Protein AF-A0A285M1V4-F1 (afdb_monomer)

Sequence (92 aa):
MFAGRAEVAFRKLTSRHDSTGLADGQTELLFLGWEALGQNHQEEALDKFNRCISVDPDNLSAYIGILEGLHALKKFQNVKRCFEAIELDSTL

Structure (mmCIF, N/CA/C/O backbone):
data_AF-A0A285M1V4-F1
#
_entry.id   AF-A0A285M1V4-F1
#
loop_
_atom_site.group_PDB
_atom_site.id
_atom_site.type_symbol
_atom_site.label_atom_id
_atom_site.label_alt_id
_atom_site.label_comp_id
_atom_site.label_asym_id
_atom_site.label_entity_id
_atom_site.label_seq_id
_atom_site.pdbx_PDB_ins_code
_atom_site.Cartn_x
_atom_site.Cartn_y
_atom_site.Cartn_z
_atom_site.occupancy
_atom_site.B_iso_or_equiv
_atom_site.auth_seq_id
_atom_site.auth_comp_id
_atom_site.auth_asym_id
_atom_site.auth_atom_id
_atom_site.pdbx_PDB_model_num
ATOM 1 N N . MET A 1 1 ? -13.324 -11.696 -8.042 1.00 42.25 1 MET A N 1
ATOM 2 C CA . MET A 1 1 ? -12.521 -11.760 -9.288 1.00 42.25 1 MET A CA 1
ATOM 3 C C . MET A 1 1 ? -11.148 -11.070 -9.213 1.00 42.25 1 MET A C 1
ATOM 5 O O . MET A 1 1 ? -10.373 -11.245 -10.141 1.00 42.25 1 MET A O 1
ATOM 9 N N . PHE A 1 2 ? -10.781 -10.360 -8.134 1.00 39.28 2 PHE A N 1
ATOM 10 C CA . PHE A 1 2 ? -9.469 -9.689 -8.022 1.00 39.28 2 PHE A CA 1
ATOM 11 C C . PHE A 1 2 ? -8.292 -10.611 -7.642 1.00 39.28 2 PHE A C 1
ATOM 13 O O . PHE A 1 2 ? -7.151 -10.307 -7.978 1.00 39.28 2 PHE A O 1
ATOM 20 N N . ALA A 1 3 ? -8.565 -11.761 -7.013 1.00 44.78 3 ALA A N 1
ATOM 21 C CA . ALA A 1 3 ? -7.538 -12.707 -6.563 1.00 44.78 3 ALA A CA 1
ATOM 22 C C . ALA A 1 3 ? -6.682 -13.272 -7.711 1.00 44.78 3 ALA A C 1
ATOM 24 O O . ALA A 1 3 ? -5.469 -13.363 -7.579 1.00 44.78 3 ALA A O 1
ATOM 25 N N . GLY A 1 4 ? -7.285 -13.551 -8.874 1.00 46.78 4 GLY A N 1
ATOM 26 C CA . GLY A 1 4 ? -6.569 -14.178 -9.988 1.00 46.78 4 GLY A CA 1
ATOM 27 C C . GLY A 1 4 ? -5.481 -13.300 -10.610 1.00 46.78 4 GLY A C 1
ATOM 28 O O . GLY A 1 4 ? -4.494 -13.822 -11.111 1.00 46.78 4 GLY A O 1
ATOM 29 N N . ARG A 1 5 ? -5.616 -11.966 -10.560 1.00 50.97 5 ARG A N 1
ATOM 30 C CA . ARG A 1 5 ? -4.573 -11.061 -11.075 1.00 50.97 5 ARG A CA 1
ATOM 31 C C . ARG A 1 5 ? -3.400 -10.952 -10.106 1.00 50.97 5 ARG A C 1
ATOM 33 O O . ARG A 1 5 ? -2.259 -11.045 -10.541 1.00 50.97 5 ARG A O 1
ATOM 40 N N . ALA A 1 6 ? -3.693 -10.823 -8.811 1.00 48.09 6 ALA A N 1
ATOM 41 C CA . ALA A 1 6 ? -2.677 -10.777 -7.764 1.00 48.09 6 ALA A CA 1
ATOM 42 C C . ALA A 1 6 ? -1.891 -12.095 -7.674 1.00 48.09 6 ALA A C 1
ATOM 44 O O . ALA A 1 6 ? -0.673 -12.076 -7.574 1.00 48.09 6 ALA A O 1
ATOM 45 N N . GLU A 1 7 ? -2.567 -13.239 -7.789 1.00 49.75 7 GLU A N 1
ATOM 46 C CA . GLU A 1 7 ? -1.942 -14.566 -7.750 1.00 49.75 7 GLU A CA 1
ATOM 47 C C . GLU A 1 7 ? -1.068 -14.844 -8.984 1.00 49.75 7 GLU A C 1
ATOM 49 O O . GLU A 1 7 ? 0.045 -15.357 -8.864 1.00 49.75 7 GLU A O 1
ATOM 54 N N . VAL A 1 8 ? -1.525 -14.454 -10.181 1.00 56.16 8 VAL A N 1
ATOM 55 C CA . VAL A 1 8 ? -0.728 -14.578 -11.413 1.00 56.16 8 VAL A CA 1
ATOM 56 C C . VAL A 1 8 ? 0.498 -13.664 -11.376 1.00 56.16 8 VAL A C 1
ATOM 58 O O . VAL A 1 8 ? 1.570 -14.098 -11.804 1.00 56.16 8 VAL A O 1
ATOM 61 N N . ALA A 1 9 ? 0.367 -12.448 -10.836 1.00 51.78 9 ALA A N 1
ATOM 62 C CA . ALA A 1 9 ? 1.501 -11.558 -10.595 1.00 51.78 9 ALA A CA 1
ATOM 63 C C . ALA A 1 9 ? 2.485 -12.193 -9.598 1.00 51.78 9 ALA A C 1
ATOM 65 O O . ALA A 1 9 ? 3.668 -12.310 -9.901 1.00 51.78 9 ALA A O 1
ATOM 66 N N . PHE A 1 10 ? 2.000 -12.730 -8.472 1.00 51.44 10 PHE A N 1
ATOM 67 C CA . PHE A 1 10 ? 2.825 -13.383 -7.444 1.00 51.44 10 PHE A CA 1
ATOM 68 C C . PHE A 1 10 ? 3.602 -14.603 -7.977 1.00 51.44 10 PHE A C 1
ATOM 70 O O . PHE A 1 10 ? 4.770 -14.823 -7.645 1.00 51.44 10 PHE A O 1
ATOM 77 N N . ARG A 1 11 ? 2.976 -15.387 -8.864 1.00 54.78 11 ARG A N 1
ATOM 78 C CA . ARG A 1 11 ? 3.616 -16.538 -9.522 1.00 54.78 11 ARG A CA 1
ATOM 79 C C . ARG A 1 11 ? 4.674 -16.123 -10.548 1.00 54.78 11 ARG A C 1
ATOM 81 O O . ARG A 1 11 ? 5.646 -16.844 -10.740 1.00 54.78 11 ARG A O 1
ATOM 88 N N . LYS A 1 12 ? 4.496 -14.985 -11.224 1.00 55.34 12 LYS A N 1
ATOM 89 C CA . LYS A 1 12 ? 5.503 -14.440 -12.149 1.00 55.34 12 LYS A CA 1
ATOM 90 C C . LYS A 1 12 ? 6.672 -13.796 -11.401 1.00 55.34 12 LYS A C 1
ATOM 92 O O . LYS A 1 12 ? 7.820 -14.013 -11.785 1.00 55.34 12 LYS A O 1
ATOM 97 N N . LEU A 1 13 ? 6.381 -13.117 -10.294 1.00 49.72 13 LEU A N 1
ATOM 98 C CA . LEU A 1 13 ? 7.331 -12.457 -9.396 1.00 49.72 13 LEU A CA 1
ATOM 99 C C . LEU A 1 13 ? 8.397 -13.400 -8.824 1.00 49.72 13 LEU A C 1
ATOM 101 O O . LEU A 1 13 ? 9.569 -13.051 -8.764 1.00 49.72 13 LEU A O 1
ATOM 105 N N . THR A 1 14 ? 8.022 -14.629 -8.471 1.00 54.09 14 THR A N 1
ATOM 106 C CA . THR A 1 14 ? 8.969 -15.646 -7.972 1.00 54.09 14 THR A CA 1
ATOM 107 C C . THR A 1 14 ? 9.875 -16.237 -9.059 1.00 54.09 14 THR A C 1
ATOM 109 O O . THR A 1 14 ? 10.855 -16.902 -8.736 1.00 54.09 14 THR A O 1
ATOM 112 N N . SER A 1 15 ? 9.581 -15.994 -10.342 1.00 50.41 15 SER A N 1
ATOM 113 C CA . SER A 1 15 ? 10.278 -16.620 -11.478 1.00 50.41 15 SER A CA 1
ATOM 114 C C . SER A 1 15 ? 11.280 -15.717 -12.207 1.00 50.41 15 SER A C 1
ATOM 116 O O . SER A 1 15 ? 12.056 -16.214 -13.021 1.00 50.41 15 SER A O 1
ATOM 118 N N . ARG A 1 16 ? 11.296 -14.407 -11.933 1.00 52.69 16 ARG A N 1
ATOM 119 C CA . ARG A 1 16 ? 12.207 -13.446 -12.573 1.00 52.69 16 ARG A CA 1
ATOM 120 C C . ARG A 1 16 ? 12.862 -12.553 -11.531 1.00 52.69 16 ARG A C 1
ATOM 122 O O . ARG A 1 16 ? 12.462 -11.415 -11.336 1.00 52.69 16 ARG A O 1
ATOM 129 N N . HIS A 1 17 ? 13.886 -13.081 -10.870 1.00 48.62 17 HIS A N 1
ATOM 130 C CA . HIS A 1 17 ? 14.717 -12.287 -9.964 1.00 48.62 17 HIS A CA 1
ATOM 131 C C . HIS A 1 17 ? 15.728 -11.385 -10.705 1.00 48.62 17 HIS A C 1
ATOM 133 O O . HIS A 1 17 ? 16.461 -10.636 -10.066 1.00 48.62 17 HIS A O 1
ATOM 139 N N . ASP A 1 18 ? 15.728 -11.404 -12.042 1.00 53.91 18 ASP A N 1
ATOM 140 C CA . ASP A 1 18 ? 16.646 -10.634 -12.874 1.00 53.91 18 ASP A CA 1
ATOM 141 C C . ASP A 1 18 ? 15.884 -9.800 -13.907 1.00 53.91 18 ASP A C 1
ATOM 143 O O . ASP A 1 18 ? 15.494 -10.287 -14.968 1.00 53.91 18 ASP A O 1
ATOM 147 N N . SER A 1 19 ? 15.719 -8.514 -13.619 1.00 46.72 19 SER A N 1
ATOM 148 C CA . SER A 1 19 ? 15.823 -7.486 -14.654 1.00 46.72 19 SER A CA 1
ATOM 149 C C . SER A 1 19 ? 16.075 -6.139 -13.997 1.00 46.72 19 SER A C 1
ATOM 151 O O . SER A 1 19 ? 15.175 -5.370 -13.676 1.00 46.72 19 SER A O 1
ATOM 153 N N . THR A 1 20 ? 17.365 -5.897 -13.799 1.00 50.56 20 THR A N 1
ATOM 154 C CA . THR A 1 20 ? 18.017 -4.594 -13.878 1.00 50.56 20 THR A CA 1
ATOM 155 C C . THR A 1 20 ? 17.299 -3.656 -14.853 1.00 50.56 20 THR A C 1
ATOM 157 O O . THR A 1 20 ? 17.267 -3.923 -16.055 1.00 50.56 20 THR A O 1
ATOM 160 N N . GLY A 1 21 ? 16.751 -2.561 -14.331 1.00 50.69 21 GLY A N 1
ATOM 161 C CA . GLY A 1 21 ? 16.129 -1.508 -15.129 1.00 50.69 21 GLY A CA 1
ATOM 162 C C . GLY A 1 21 ? 14.861 -0.951 -14.495 1.00 50.69 21 GLY A C 1
ATOM 163 O O . GLY A 1 21 ? 13.829 -0.913 -15.158 1.00 50.69 21 GLY A O 1
ATOM 164 N N . LEU A 1 22 ? 14.917 -0.507 -13.231 1.00 51.34 22 LEU A N 1
ATOM 165 C CA . LEU A 1 22 ? 13.915 0.453 -12.767 1.00 51.34 22 LEU A CA 1
ATOM 166 C C . LEU A 1 22 ? 14.066 1.684 -13.662 1.00 51.34 22 LEU A C 1
ATOM 168 O O . LEU A 1 22 ? 15.066 2.390 -13.571 1.00 51.34 22 LEU A O 1
ATOM 172 N N . ALA A 1 23 ? 13.109 1.899 -14.563 1.00 54.66 23 ALA A N 1
ATOM 173 C CA . ALA A 1 23 ? 12.998 3.157 -15.283 1.00 54.66 23 ALA A CA 1
ATOM 174 C C . ALA A 1 23 ? 13.001 4.284 -14.241 1.00 54.66 23 ALA A C 1
ATOM 176 O O . ALA A 1 23 ? 12.225 4.214 -13.288 1.00 54.66 23 ALA A O 1
ATOM 177 N N . ASP A 1 24 ? 13.874 5.280 -14.403 1.00 58.81 24 ASP A N 1
ATOM 178 C CA . ASP A 1 24 ? 14.244 6.257 -13.365 1.00 58.81 24 ASP A CA 1
ATOM 179 C C . ASP A 1 24 ? 13.046 6.866 -12.600 1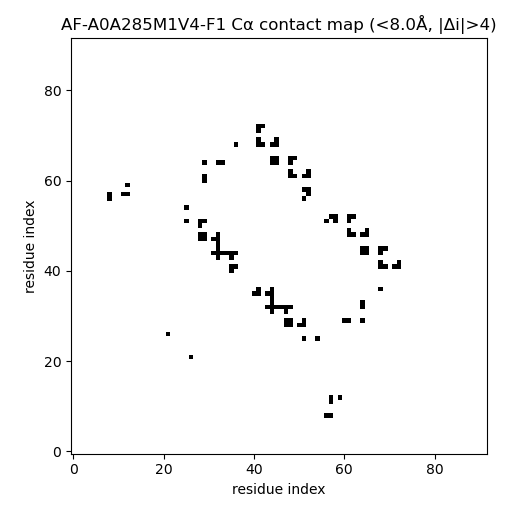.00 58.81 24 ASP A C 1
ATOM 181 O O . ASP A 1 24 ? 13.128 7.105 -11.397 1.00 58.81 24 ASP A O 1
ATOM 185 N N . GLY A 1 25 ? 11.887 7.026 -13.252 1.00 61.03 25 GLY A N 1
ATOM 186 C CA . GLY A 1 25 ? 10.661 7.545 -12.631 1.00 61.03 25 GLY A CA 1
ATOM 187 C C . GLY A 1 25 ? 9.910 6.590 -11.687 1.00 61.03 25 GLY A C 1
ATOM 188 O O . GLY A 1 25 ? 9.145 7.051 -10.841 1.00 61.03 25 GLY A O 1
ATOM 189 N N . GLN A 1 26 ? 10.099 5.271 -11.781 1.00 73.75 26 GLN A N 1
ATOM 190 C CA . GLN A 1 26 ? 9.459 4.324 -10.856 1.00 73.75 26 GLN A CA 1
ATOM 191 C C . GLN A 1 26 ? 10.149 4.285 -9.497 1.00 73.75 26 GLN A C 1
ATOM 193 O O . GLN A 1 26 ? 9.483 4.115 -8.477 1.00 73.75 26 GLN A O 1
ATOM 198 N N . THR A 1 27 ? 11.469 4.474 -9.472 1.00 77.44 27 THR A N 1
ATOM 199 C CA . THR A 1 27 ? 12.241 4.555 -8.226 1.00 77.44 27 THR A CA 1
ATOM 200 C C . THR A 1 27 ? 11.800 5.755 -7.391 1.00 77.44 27 THR A C 1
ATOM 202 O O . THR A 1 27 ? 11.606 5.625 -6.185 1.00 77.44 27 THR A O 1
ATOM 205 N N . GLU A 1 28 ? 11.573 6.905 -8.032 1.00 85.19 28 GLU A N 1
ATOM 206 C CA . GLU A 1 28 ? 11.086 8.115 -7.363 1.00 85.19 28 GLU A CA 1
ATOM 207 C C . GLU A 1 28 ? 9.663 7.938 -6.818 1.00 85.19 28 GLU A C 1
ATOM 209 O O . GLU A 1 28 ? 9.401 8.244 -5.656 1.00 85.19 28 GLU A O 1
ATOM 214 N N . LEU A 1 29 ? 8.745 7.382 -7.617 1.00 88.56 29 LEU A N 1
ATOM 215 C CA . LEU A 1 29 ? 7.377 7.113 -7.163 1.00 88.56 29 LEU A CA 1
ATOM 216 C C . LEU A 1 29 ? 7.335 6.109 -6.007 1.00 88.56 29 LEU A C 1
ATOM 218 O O . LEU A 1 29 ? 6.570 6.304 -5.064 1.00 88.56 29 LEU A O 1
ATOM 222 N N . LEU A 1 30 ? 8.171 5.067 -6.045 1.00 87.75 30 LEU A N 1
ATOM 223 C CA . LEU A 1 30 ? 8.322 4.144 -4.923 1.00 87.75 30 LEU A CA 1
ATOM 224 C C . LEU A 1 30 ? 8.791 4.884 -3.673 1.00 87.75 30 LEU A C 1
ATOM 226 O O . LEU A 1 30 ? 8.169 4.737 -2.624 1.00 87.75 30 LEU A O 1
ATOM 230 N N . PHE A 1 31 ? 9.848 5.691 -3.782 1.00 88.81 31 PHE A N 1
ATOM 231 C CA . PHE A 1 31 ? 10.385 6.448 -2.655 1.00 88.81 31 PHE A CA 1
ATOM 232 C C . PHE A 1 31 ? 9.334 7.376 -2.033 1.00 88.81 31 PHE A C 1
ATOM 234 O O . PHE A 1 31 ? 9.102 7.302 -0.829 1.00 88.81 31 PHE A O 1
ATOM 241 N N . LEU A 1 32 ? 8.639 8.173 -2.849 1.00 91.25 32 LEU A N 1
ATOM 242 C CA . LEU A 1 32 ? 7.563 9.056 -2.387 1.00 91.25 32 LEU A CA 1
ATOM 243 C C . LEU A 1 32 ? 6.405 8.276 -1.750 1.00 91.25 32 LEU A C 1
ATOM 245 O O . LEU A 1 32 ? 5.822 8.730 -0.771 1.00 91.25 32 LEU A O 1
ATOM 249 N N . GLY A 1 33 ? 6.075 7.092 -2.275 1.00 93.69 33 GLY A N 1
ATOM 250 C CA . GLY A 1 33 ? 5.060 6.226 -1.677 1.00 93.69 33 GLY A CA 1
ATOM 251 C C . GLY A 1 33 ? 5.443 5.769 -0.268 1.00 93.69 33 GLY A C 1
ATOM 252 O O . GLY A 1 33 ? 4.635 5.848 0.657 1.00 93.69 33 GLY A O 1
ATOM 253 N N . TRP A 1 34 ? 6.692 5.338 -0.080 1.00 91.44 34 TRP A N 1
ATOM 254 C CA . TRP A 1 34 ? 7.213 4.930 1.228 1.00 91.44 34 TRP A CA 1
ATOM 255 C C . TRP A 1 34 ? 7.306 6.096 2.213 1.00 91.44 34 TRP A C 1
ATOM 257 O O . TRP A 1 34 ? 6.971 5.949 3.388 1.00 91.44 34 TRP A O 1
ATOM 267 N N . GLU A 1 35 ? 7.720 7.262 1.731 1.00 93.81 35 GLU A N 1
ATOM 268 C CA . GLU A 1 35 ? 7.808 8.484 2.524 1.00 93.81 35 GLU A CA 1
ATOM 269 C C . GLU A 1 35 ? 6.421 8.937 3.012 1.00 93.81 35 GLU A C 1
ATOM 271 O O . GLU A 1 35 ? 6.227 9.177 4.206 1.00 93.81 35 GLU A O 1
ATOM 276 N N . ALA A 1 36 ? 5.419 8.914 2.128 1.00 92.69 36 ALA A N 1
ATOM 277 C CA . ALA A 1 36 ? 4.028 9.195 2.471 1.00 92.69 36 ALA A CA 1
ATOM 278 C C . ALA A 1 36 ? 3.460 8.206 3.509 1.00 92.69 36 ALA A C 1
ATOM 280 O O . ALA A 1 36 ? 2.739 8.626 4.419 1.00 92.69 36 ALA A O 1
ATOM 281 N N . LEU A 1 37 ? 3.816 6.912 3.450 1.00 90.56 37 LEU A N 1
ATOM 282 C CA . LEU A 1 37 ? 3.460 5.960 4.514 1.00 90.56 37 LEU A CA 1
ATOM 283 C C . LEU A 1 37 ? 4.078 6.350 5.859 1.00 90.56 37 LEU A C 1
ATOM 285 O O . LEU A 1 37 ? 3.382 6.316 6.875 1.00 90.56 37 LEU A O 1
ATOM 289 N N . GLY A 1 38 ? 5.350 6.759 5.863 1.00 88.31 38 GLY A N 1
ATOM 290 C CA . GLY A 1 38 ? 6.039 7.244 7.061 1.00 88.31 38 GLY A CA 1
ATOM 291 C C . GLY A 1 38 ? 5.367 8.471 7.688 1.00 88.31 38 GLY A C 1
ATOM 292 O O . GLY A 1 38 ? 5.337 8.599 8.911 1.00 88.31 38 GLY A O 1
ATOM 293 N N . GLN A 1 39 ? 4.759 9.327 6.865 1.00 92.56 39 GLN A N 1
ATOM 294 C CA . GLN A 1 39 ? 3.998 10.501 7.305 1.00 92.56 39 GLN A CA 1
ATOM 295 C C . GLN A 1 39 ? 2.527 10.216 7.658 1.00 92.56 39 GLN A C 1
ATOM 297 O O . GLN A 1 39 ? 1.787 11.140 7.982 1.00 92.56 39 GLN A O 1
ATOM 302 N N . ASN A 1 40 ? 2.075 8.956 7.636 1.00 89.62 40 ASN A N 1
ATOM 303 C CA . ASN A 1 40 ? 0.661 8.583 7.780 1.00 89.62 40 ASN A CA 1
ATOM 304 C C . ASN A 1 40 ? -0.271 9.172 6.700 1.00 89.62 40 ASN A C 1
ATOM 306 O O . ASN A 1 40 ? -1.476 9.276 6.918 1.00 89.62 40 ASN A O 1
ATOM 310 N N . HIS A 1 41 ? 0.245 9.498 5.516 1.00 92.88 41 HIS A N 1
ATOM 311 C CA . HIS A 1 41 ? -0.555 9.872 4.350 1.00 92.88 41 HIS A CA 1
ATOM 312 C C . HIS A 1 41 ? -0.852 8.629 3.502 1.00 92.88 41 HIS A C 1
ATOM 314 O O . HIS A 1 41 ? -0.341 8.464 2.394 1.00 92.88 41 HIS A O 1
ATOM 320 N N . GLN A 1 42 ? -1.662 7.703 4.031 1.00 90.25 42 GLN A N 1
ATOM 321 C CA . GLN A 1 42 ? -1.841 6.393 3.388 1.00 90.25 42 GLN A CA 1
ATOM 322 C C . GLN A 1 42 ? -2.509 6.487 2.013 1.00 90.25 42 GLN A C 1
ATOM 324 O O . GLN A 1 42 ? -2.166 5.722 1.119 1.00 90.25 42 GLN A O 1
ATOM 329 N N . GLU A 1 43 ? -3.456 7.407 1.829 1.00 91.44 43 GLU A N 1
ATOM 330 C CA . GLU A 1 43 ? -4.139 7.592 0.541 1.00 91.44 43 GLU A CA 1
ATOM 331 C C . GLU A 1 43 ? -3.175 8.096 -0.539 1.00 91.44 43 GLU A C 1
ATOM 333 O O . GLU A 1 43 ? -3.176 7.578 -1.656 1.00 91.44 43 GLU A O 1
ATOM 338 N N . GLU A 1 44 ? -2.295 9.040 -0.189 1.00 93.31 44 GLU A N 1
ATOM 339 C CA . GLU A 1 44 ? -1.254 9.526 -1.096 1.00 93.31 44 GLU A CA 1
ATOM 340 C C . GLU A 1 44 ? -0.251 8.420 -1.435 1.00 93.31 44 GLU A C 1
ATOM 342 O O . GLU A 1 44 ? 0.085 8.231 -2.604 1.00 93.31 44 GLU A O 1
ATOM 347 N N . ALA A 1 45 ? 0.187 7.649 -0.438 1.00 93.31 45 ALA A N 1
ATOM 348 C CA . ALA A 1 45 ? 1.084 6.522 -0.663 1.00 93.31 45 ALA A CA 1
ATOM 349 C C . ALA A 1 45 ? 0.497 5.516 -1.664 1.00 93.31 45 ALA A C 1
ATOM 351 O O . ALA A 1 45 ? 1.176 5.085 -2.600 1.00 93.31 45 ALA A O 1
ATOM 352 N N . LEU A 1 46 ? -0.788 5.180 -1.506 1.00 94.19 46 LEU A N 1
ATOM 353 C CA . LEU A 1 46 ? -1.493 4.287 -2.419 1.00 94.19 46 LEU A CA 1
ATOM 354 C C . LEU A 1 46 ? -1.553 4.844 -3.843 1.00 94.19 46 LEU A C 1
ATOM 356 O O . LEU A 1 46 ? -1.386 4.068 -4.782 1.00 94.19 46 LEU A O 1
ATOM 360 N N . ASP A 1 47 ? -1.744 6.152 -4.032 1.00 95.62 47 ASP A N 1
ATOM 361 C CA . ASP A 1 47 ? -1.673 6.773 -5.362 1.00 95.62 47 ASP A CA 1
ATOM 362 C C . ASP A 1 47 ? -0.300 6.553 -6.015 1.00 95.62 47 ASP A C 1
ATOM 364 O O . ASP A 1 47 ? -0.225 6.072 -7.151 1.00 95.62 47 ASP A O 1
ATOM 368 N N . LYS A 1 48 ? 0.799 6.805 -5.286 1.00 93.81 48 LYS A N 1
ATOM 369 C CA . LYS A 1 48 ? 2.157 6.629 -5.833 1.00 93.81 48 LYS A CA 1
ATOM 370 C C . LYS A 1 48 ? 2.421 5.185 -6.251 1.00 93.81 48 LYS A C 1
ATOM 372 O O . LYS A 1 48 ? 2.898 4.944 -7.361 1.00 93.81 48 LYS A O 1
ATOM 377 N N . PHE A 1 49 ? 2.056 4.217 -5.414 1.00 91.94 49 PHE A N 1
ATOM 378 C CA . PHE A 1 49 ? 2.244 2.806 -5.743 1.00 91.94 49 PHE A CA 1
ATOM 379 C C . PHE A 1 49 ? 1.319 2.327 -6.870 1.00 91.94 49 PHE A C 1
ATOM 381 O O . PHE A 1 49 ? 1.745 1.542 -7.719 1.00 91.94 49 PHE A O 1
ATOM 388 N N . ASN A 1 50 ? 0.084 2.835 -6.944 1.00 92.44 50 ASN A N 1
ATOM 389 C CA . ASN A 1 50 ? -0.827 2.543 -8.054 1.00 92.44 50 ASN A CA 1
ATOM 390 C C . ASN A 1 50 ? -0.282 3.061 -9.392 1.00 92.44 50 ASN A C 1
ATOM 392 O O . ASN A 1 50 ? -0.426 2.407 -10.429 1.00 92.44 50 ASN A O 1
ATOM 396 N N . ARG A 1 51 ? 0.397 4.212 -9.379 1.00 90.88 51 ARG A N 1
ATOM 397 C CA . ARG A 1 51 ? 1.113 4.721 -10.552 1.00 90.88 51 ARG A CA 1
ATOM 398 C C . ARG A 1 51 ? 2.289 3.822 -10.928 1.00 90.88 51 ARG A C 1
ATOM 400 O O . ARG A 1 51 ? 2.461 3.566 -12.116 1.00 90.88 51 ARG A O 1
ATOM 407 N N . CYS A 1 52 ? 3.032 3.277 -9.961 1.00 88.62 52 CYS A N 1
ATOM 408 C CA . CYS A 1 52 ? 4.086 2.295 -10.243 1.00 88.62 52 CYS A CA 1
ATOM 409 C C . CYS A 1 52 ? 3.539 1.055 -10.960 1.00 88.62 52 CYS A C 1
ATOM 411 O O . CYS A 1 52 ? 4.032 0.736 -12.037 1.00 88.62 52 CYS A O 1
ATOM 413 N N . ILE A 1 53 ? 2.478 0.418 -10.444 1.00 88.00 53 ILE A N 1
ATOM 414 C CA . ILE A 1 53 ? 1.891 -0.778 -11.087 1.00 88.00 53 ILE A CA 1
ATOM 415 C C . ILE A 1 53 ? 1.187 -0.476 -12.421 1.00 88.00 53 ILE A C 1
ATOM 417 O O . ILE A 1 53 ? 0.932 -1.383 -13.208 1.00 88.00 53 ILE A O 1
ATOM 421 N N . SER A 1 54 ? 0.848 0.791 -12.685 1.00 86.56 54 SER A N 1
ATOM 422 C CA . SER A 1 54 ? 0.300 1.214 -13.981 1.00 86.56 54 SER A CA 1
ATOM 423 C C . SER A 1 54 ? 1.380 1.304 -15.064 1.00 86.56 54 SER A C 1
ATOM 425 O O . SER A 1 54 ? 1.070 1.132 -16.240 1.00 86.56 54 SER A O 1
ATOM 427 N N . VAL A 1 55 ? 2.632 1.578 -14.676 1.00 83.88 55 VAL A N 1
ATOM 428 C CA . VAL A 1 55 ? 3.786 1.650 -15.589 1.00 83.88 55 VAL A CA 1
ATOM 429 C C . VAL A 1 55 ? 4.493 0.296 -15.688 1.00 83.88 55 VAL A C 1
ATOM 431 O O . VAL A 1 55 ? 4.792 -0.149 -16.792 1.00 83.88 55 VAL A O 1
ATOM 434 N N . ASP A 1 56 ? 4.734 -0.366 -14.557 1.00 79.69 56 ASP A N 1
ATOM 435 C CA . ASP A 1 56 ? 5.234 -1.740 -14.478 1.00 79.69 56 ASP A CA 1
ATOM 436 C C . ASP A 1 56 ? 4.307 -2.587 -13.596 1.00 79.69 56 ASP A C 1
ATOM 438 O O . ASP A 1 56 ? 4.436 -2.593 -12.367 1.00 79.69 56 ASP A O 1
ATOM 442 N N . PRO A 1 57 ? 3.376 -3.327 -14.221 1.00 82.75 57 PRO A N 1
ATOM 443 C CA . PRO A 1 57 ? 2.473 -4.234 -13.524 1.00 82.75 57 PRO A CA 1
ATOM 444 C C . PRO A 1 57 ? 3.158 -5.372 -12.764 1.00 82.75 57 PRO A C 1
ATOM 446 O O . PRO A 1 57 ? 2.476 -6.055 -12.008 1.00 82.75 57 PRO A O 1
ATOM 449 N N . ASP A 1 58 ? 4.458 -5.604 -12.958 1.00 81.69 58 ASP A N 1
ATOM 450 C CA . ASP A 1 58 ? 5.219 -6.648 -12.273 1.00 81.69 58 ASP A CA 1
ATOM 451 C C . ASP A 1 58 ? 6.096 -6.075 -11.131 1.00 81.69 58 ASP A C 1
ATOM 453 O O . ASP A 1 58 ? 6.850 -6.814 -10.494 1.00 81.69 58 ASP A O 1
ATOM 457 N N . ASN A 1 59 ? 5.973 -4.780 -10.800 1.00 81.62 59 ASN A N 1
ATOM 458 C CA . ASN A 1 59 ? 6.767 -4.134 -9.752 1.00 81.62 59 ASN A CA 1
ATOM 459 C C . ASN A 1 59 ? 6.372 -4.613 -8.339 1.00 81.62 59 ASN A C 1
ATOM 461 O O . ASN A 1 59 ? 5.402 -4.141 -7.737 1.00 81.62 59 ASN A O 1
ATOM 465 N N . LEU A 1 60 ? 7.168 -5.530 -7.777 1.00 81.56 60 LEU A N 1
ATOM 466 C CA . LEU A 1 60 ? 6.930 -6.118 -6.454 1.00 81.56 60 LEU A CA 1
ATOM 467 C C . LEU A 1 60 ? 6.853 -5.075 -5.340 1.00 81.56 60 LEU A C 1
ATOM 469 O O . LEU A 1 60 ? 5.962 -5.131 -4.493 1.00 81.56 60 LEU A O 1
ATOM 473 N N . SER A 1 61 ? 7.796 -4.134 -5.335 1.00 84.62 61 SER A N 1
ATOM 474 C CA . SER A 1 61 ? 7.918 -3.129 -4.280 1.00 84.62 61 SER A CA 1
ATOM 475 C C . SER A 1 61 ? 6.666 -2.262 -4.193 1.00 84.62 61 SER A C 1
ATOM 477 O O . SER A 1 61 ? 6.236 -1.920 -3.093 1.00 84.62 61 SER A O 1
ATOM 479 N N . ALA A 1 62 ? 6.034 -1.967 -5.332 1.00 88.31 62 ALA A N 1
ATOM 480 C CA . ALA A 1 62 ? 4.782 -1.223 -5.368 1.00 88.31 62 ALA A CA 1
ATOM 481 C C . ALA A 1 62 ? 3.623 -2.023 -4.754 1.00 88.31 62 ALA A C 1
ATOM 483 O O . ALA A 1 62 ? 2.840 -1.475 -3.982 1.00 88.31 62 ALA A O 1
ATOM 484 N N . TYR A 1 63 ? 3.537 -3.329 -5.021 1.00 88.69 63 TYR A N 1
ATOM 485 C CA . TYR A 1 63 ? 2.532 -4.185 -4.383 1.00 88.69 63 TYR A CA 1
ATOM 486 C C . TYR A 1 63 ? 2.722 -4.300 -2.871 1.00 88.69 63 TYR A C 1
ATOM 488 O O . TYR A 1 63 ? 1.734 -4.255 -2.136 1.00 88.69 63 TYR A O 1
ATOM 496 N N . ILE A 1 64 ? 3.967 -4.421 -2.399 1.00 87.44 64 ILE A N 1
ATOM 497 C CA . ILE A 1 64 ? 4.266 -4.424 -0.960 1.00 87.44 64 ILE A CA 1
ATOM 498 C C . ILE A 1 64 ? 3.807 -3.097 -0.340 1.00 87.44 64 ILE A C 1
ATOM 500 O O . ILE A 1 64 ? 3.057 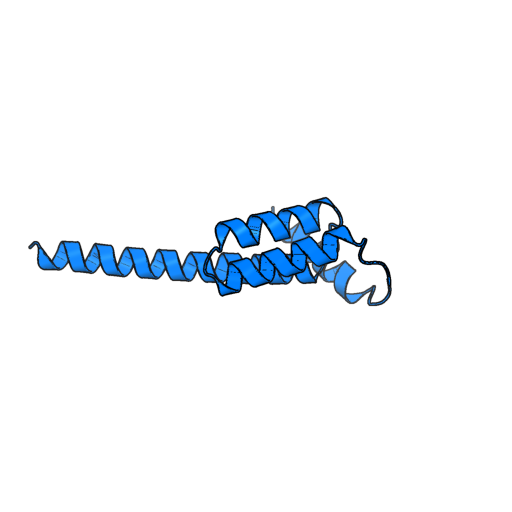-3.110 0.636 1.00 87.44 64 ILE A O 1
ATOM 504 N N . GLY A 1 65 ? 4.152 -1.966 -0.961 1.00 89.25 65 GLY A N 1
ATOM 505 C CA . GLY A 1 65 ? 3.707 -0.644 -0.521 1.00 89.25 65 GLY A CA 1
ATOM 506 C C . GLY A 1 65 ? 2.179 -0.496 -0.465 1.00 89.25 65 GLY A C 1
ATOM 507 O O . GLY A 1 65 ? 1.640 0.038 0.505 1.00 89.25 65 GLY A O 1
ATOM 508 N N . ILE A 1 66 ? 1.450 -1.037 -1.451 1.00 92.25 66 ILE A N 1
ATOM 509 C CA . ILE A 1 66 ? -0.025 -1.048 -1.453 1.00 92.25 66 ILE A CA 1
ATOM 510 C C . ILE A 1 66 ? -0.580 -1.847 -0.273 1.00 92.25 66 ILE A C 1
ATOM 512 O O . ILE A 1 66 ? -1.502 -1.390 0.406 1.00 92.25 66 ILE A O 1
ATOM 516 N N . LEU A 1 67 ? -0.037 -3.040 -0.019 1.00 91.31 67 LEU A N 1
ATOM 517 C CA . LEU A 1 67 ? -0.477 -3.882 1.094 1.00 91.31 67 LEU A CA 1
ATOM 518 C C . LEU A 1 67 ? -0.275 -3.179 2.439 1.00 91.31 67 LEU A C 1
ATOM 520 O O . LEU A 1 67 ? -1.179 -3.194 3.280 1.00 91.31 67 LEU A O 1
ATOM 524 N N . GLU A 1 68 ? 0.870 -2.524 2.628 1.00 90.12 68 GLU A N 1
ATOM 525 C CA . GLU A 1 68 ? 1.147 -1.753 3.839 1.00 90.12 68 GLU A CA 1
ATOM 526 C C . GLU A 1 68 ? 0.213 -0.548 3.991 1.00 90.12 68 GLU A C 1
ATOM 528 O O . GLU A 1 68 ? -0.378 -0.365 5.060 1.00 90.12 68 GLU A O 1
ATOM 533 N N . GLY A 1 69 ? -0.010 0.219 2.919 1.00 90.81 69 GLY A N 1
ATOM 534 C CA . GLY A 1 69 ? -0.933 1.355 2.927 1.00 90.81 69 GLY A CA 1
ATOM 535 C C . GLY A 1 69 ? -2.373 0.962 3.255 1.00 90.81 69 GLY A C 1
ATOM 536 O O . GLY A 1 69 ? -3.012 1.588 4.104 1.00 90.81 69 GLY A O 1
ATOM 537 N N . LEU A 1 70 ? -2.877 -0.126 2.666 1.00 87.94 70 LEU A N 1
ATOM 538 C CA . LEU A 1 70 ? -4.215 -0.650 2.964 1.00 87.94 70 LEU A CA 1
ATOM 539 C C . LEU A 1 70 ? -4.331 -1.147 4.411 1.00 87.94 70 LEU A C 1
ATOM 541 O O . LEU A 1 70 ? -5.354 -0.932 5.070 1.00 87.94 70 LEU A O 1
ATOM 545 N N . HIS A 1 71 ? -3.290 -1.801 4.927 1.00 86.38 71 HIS A N 1
ATOM 546 C CA . HIS A 1 71 ? -3.265 -2.258 6.312 1.00 86.38 71 HIS A CA 1
ATOM 547 C C . HIS A 1 71 ? -3.267 -1.083 7.297 1.00 86.38 71 HIS A C 1
ATOM 549 O O . HIS A 1 71 ? -4.002 -1.114 8.289 1.00 86.38 71 HIS A O 1
ATOM 555 N N . ALA A 1 72 ? -2.500 -0.031 7.004 1.00 87.00 72 ALA A N 1
ATOM 556 C CA . ALA A 1 72 ? -2.510 1.201 7.775 1.00 87.00 72 ALA A CA 1
ATOM 557 C C . ALA A 1 72 ? -3.898 1.866 7.739 1.00 87.00 72 ALA A C 1
ATOM 559 O O . ALA A 1 72 ? -4.468 2.098 8.804 1.00 87.00 72 ALA A O 1
ATOM 560 N N . LEU A 1 73 ? -4.517 2.055 6.565 1.00 88.12 73 LEU A N 1
ATOM 561 C CA . LEU A 1 73 ? -5.872 2.6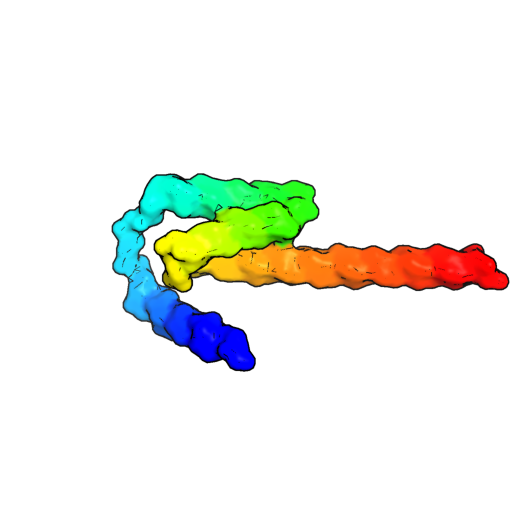23 6.452 1.00 88.12 73 LEU A CA 1
ATOM 562 C C . LEU A 1 73 ? -6.903 1.880 7.302 1.00 88.12 73 LEU A C 1
ATOM 564 O O . LEU A 1 73 ? -7.682 2.503 8.024 1.00 88.12 73 LEU A O 1
ATOM 568 N N . LYS A 1 74 ? -6.889 0.543 7.265 1.00 88.62 74 LYS A N 1
ATOM 569 C CA . LYS A 1 74 ? -7.798 -0.272 8.078 1.00 88.62 74 LYS A CA 1
ATOM 570 C C . LYS A 1 74 ? -7.600 -0.022 9.575 1.00 88.62 74 LYS A C 1
ATOM 572 O O . LYS A 1 74 ? -8.580 0.074 10.313 1.00 88.62 74 LYS A O 1
ATOM 577 N N . LYS A 1 75 ? -6.351 0.103 10.036 1.00 83.88 75 LYS A N 1
ATOM 578 C CA . LYS A 1 75 ? -6.052 0.439 11.436 1.00 83.88 75 LYS A CA 1
ATOM 579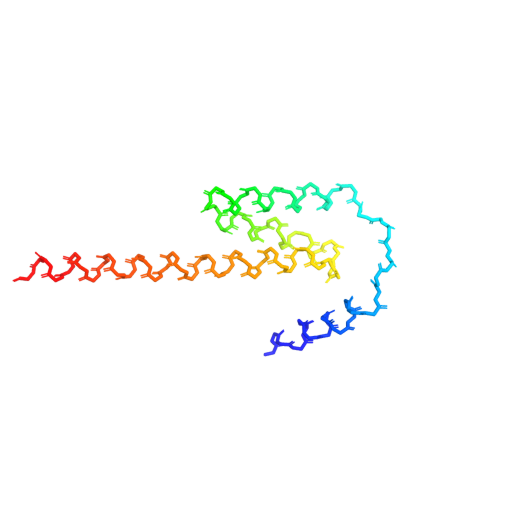 C C . LYS A 1 75 ? -6.589 1.821 11.805 1.00 83.88 75 LYS A C 1
ATOM 581 O O . LYS A 1 75 ? -7.247 1.940 12.833 1.00 83.88 75 LYS A O 1
ATOM 586 N N . PHE A 1 76 ? -6.386 2.829 10.958 1.00 84.19 76 PHE A N 1
ATOM 587 C CA . PHE A 1 76 ? -6.903 4.180 11.195 1.00 84.19 76 PHE A CA 1
ATOM 588 C C . PHE A 1 76 ? -8.434 4.227 11.237 1.00 84.19 76 PHE A C 1
ATOM 590 O O . PHE A 1 76 ? -8.998 4.869 12.119 1.00 84.19 76 PHE A O 1
ATOM 597 N N . GLN A 1 77 ? -9.117 3.510 10.342 1.00 84.31 77 GLN A N 1
ATOM 598 C CA . GLN A 1 77 ? -10.580 3.408 10.370 1.00 84.31 77 GLN A CA 1
ATOM 599 C C . GLN A 1 77 ? -11.083 2.737 11.652 1.00 84.31 77 GLN A C 1
ATOM 601 O O . GLN A 1 77 ? -12.039 3.215 12.256 1.00 84.31 77 GLN A O 1
ATOM 606 N N . ASN 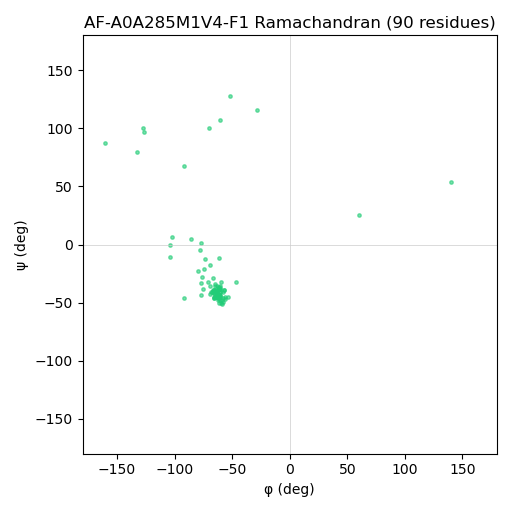A 1 78 ? -10.425 1.666 12.104 1.00 83.94 78 ASN A N 1
ATOM 607 C CA . ASN A 1 78 ? -10.772 1.026 13.372 1.00 83.94 78 ASN A CA 1
ATOM 608 C C . ASN A 1 78 ? -10.603 1.986 14.558 1.00 83.94 78 ASN A C 1
ATOM 610 O O . ASN A 1 78 ? -11.485 2.060 15.406 1.00 83.94 78 ASN A O 1
ATOM 614 N N . VAL A 1 79 ? -9.503 2.746 14.596 1.00 86.50 79 VAL A N 1
ATOM 615 C CA . VAL A 1 79 ? -9.247 3.742 15.648 1.00 86.50 79 VAL A CA 1
ATOM 616 C C . VAL A 1 79 ? -10.318 4.834 15.649 1.00 86.50 79 VAL A C 1
ATOM 618 O O . VAL A 1 79 ? -10.866 5.130 16.707 1.00 86.50 79 VAL A O 1
ATOM 621 N N . LYS A 1 80 ? -10.677 5.380 14.479 1.00 85.94 80 LYS A N 1
ATOM 622 C CA . LYS A 1 80 ? -11.758 6.375 14.355 1.00 85.94 80 LYS A CA 1
ATOM 623 C C . LYS A 1 80 ? -13.082 5.851 14.914 1.00 85.94 80 LYS A C 1
ATOM 625 O O . LYS A 1 80 ? -13.697 6.520 15.735 1.00 85.94 80 LYS A O 1
ATOM 630 N N . ARG A 1 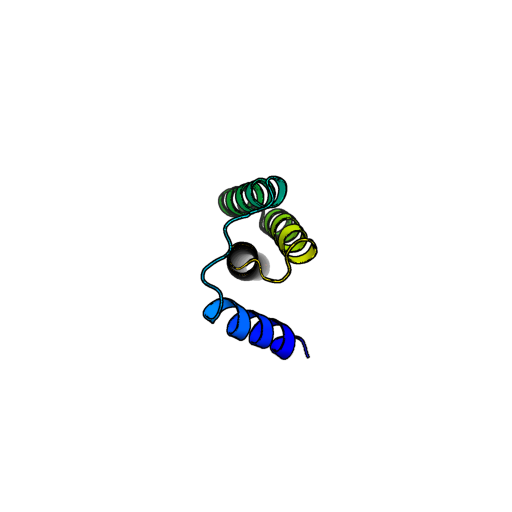81 ? -13.463 4.619 14.562 1.00 83.50 81 ARG A N 1
ATOM 631 C CA . ARG A 1 81 ? -14.695 3.992 15.071 1.00 83.50 81 ARG A CA 1
ATOM 632 C C . ARG A 1 81 ? -14.690 3.803 16.587 1.00 83.50 81 ARG A C 1
ATOM 634 O O . ARG A 1 81 ? -15.732 3.951 17.214 1.00 83.50 8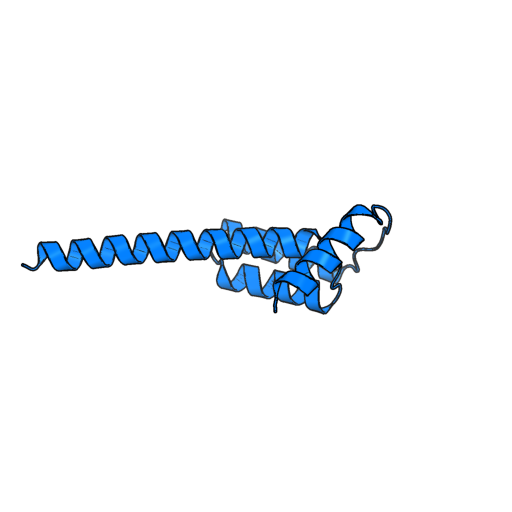1 ARG A O 1
ATOM 641 N N . CYS A 1 82 ? -13.543 3.465 17.181 1.00 83.50 82 CYS A N 1
ATOM 642 C CA . CYS A 1 82 ? -13.433 3.366 18.637 1.00 83.50 82 CYS A CA 1
ATOM 643 C C . CYS A 1 82 ? -13.650 4.725 19.316 1.00 83.50 82 CYS A C 1
ATOM 645 O O . CYS A 1 82 ? -14.336 4.779 20.332 1.00 83.50 82 CYS A O 1
ATOM 647 N N . PHE A 1 83 ? -13.104 5.810 18.758 1.00 84.38 83 PHE A N 1
ATOM 648 C CA . PHE A 1 83 ? -13.317 7.156 19.297 1.00 84.38 83 PHE A CA 1
ATOM 649 C C . PHE A 1 83 ? -14.776 7.605 19.183 1.00 84.38 83 PHE A C 1
ATOM 651 O O . PHE A 1 83 ? -15.340 8.045 20.179 1.00 84.38 83 PHE A O 1
ATOM 658 N N . GLU A 1 84 ? -15.409 7.403 18.025 1.00 87.19 84 GLU A N 1
ATOM 659 C CA . GLU A 1 84 ? -16.835 7.708 17.820 1.00 87.19 84 GLU A CA 1
ATOM 660 C C . GLU A 1 84 ? -17.730 6.959 18.825 1.00 87.19 84 GLU A C 1
ATOM 662 O O . GLU A 1 84 ? -18.690 7.520 19.348 1.00 87.19 84 GLU A O 1
ATOM 667 N N . ALA A 1 85 ? -17.407 5.700 19.143 1.00 83.56 85 ALA A N 1
ATOM 668 C CA . ALA A 1 85 ? -18.153 4.923 20.132 1.00 83.56 85 ALA A CA 1
ATOM 669 C C . ALA A 1 85 ? -18.008 5.475 21.564 1.00 83.56 85 ALA A C 1
ATOM 671 O O . ALA A 1 85 ? -18.986 5.491 22.307 1.00 83.56 85 ALA A O 1
ATOM 672 N N . ILE A 1 86 ? -16.812 5.940 21.943 1.00 83.94 86 ILE A N 1
ATOM 673 C CA . ILE A 1 86 ? -16.555 6.536 23.265 1.00 83.94 86 ILE A CA 1
ATOM 674 C C . ILE A 1 86 ? -17.269 7.887 23.407 1.00 83.94 86 ILE A C 1
ATOM 676 O O . ILE A 1 86 ? -17.858 8.165 24.452 1.00 83.94 86 ILE A O 1
ATOM 680 N N . GLU A 1 87 ? -17.238 8.727 22.370 1.00 82.81 87 GLU A N 1
ATOM 681 C CA . GLU A 1 87 ? -17.960 10.006 22.370 1.00 82.81 87 GLU A CA 1
ATOM 682 C C . GLU A 1 87 ? -19.472 9.801 22.526 1.00 82.81 87 GLU A C 1
ATOM 684 O O . GLU A 1 87 ? -20.109 10.510 23.297 1.00 82.81 87 GLU A O 1
ATOM 689 N N . LEU A 1 88 ? -20.048 8.791 21.867 1.00 76.81 88 LEU A N 1
ATOM 690 C CA . LEU A 1 88 ? -21.469 8.472 22.022 1.00 76.81 88 LEU A CA 1
ATOM 691 C C . LEU A 1 88 ? -21.815 7.992 23.441 1.00 76.81 88 LEU A C 1
ATOM 693 O O . LEU A 1 88 ? -22.794 8.469 24.009 1.00 76.81 88 LEU A O 1
ATOM 697 N N . ASP A 1 89 ? -21.016 7.100 24.031 1.00 73.56 89 ASP A N 1
ATOM 698 C CA . ASP A 1 89 ? -21.252 6.566 25.385 1.00 73.56 89 ASP A CA 1
ATOM 699 C C . ASP A 1 89 ? -21.131 7.650 26.472 1.00 73.56 89 ASP A C 1
ATOM 701 O O . ASP A 1 89 ? -21.887 7.674 27.433 1.00 73.56 89 ASP A O 1
ATOM 705 N N . SER A 1 90 ? -20.231 8.620 26.286 1.00 71.12 90 SER A N 1
ATOM 706 C CA . SER A 1 90 ? -20.037 9.736 27.229 1.00 71.12 90 SER A CA 1
ATOM 707 C C . SER A 1 90 ? -21.087 10.856 27.134 1.00 71.12 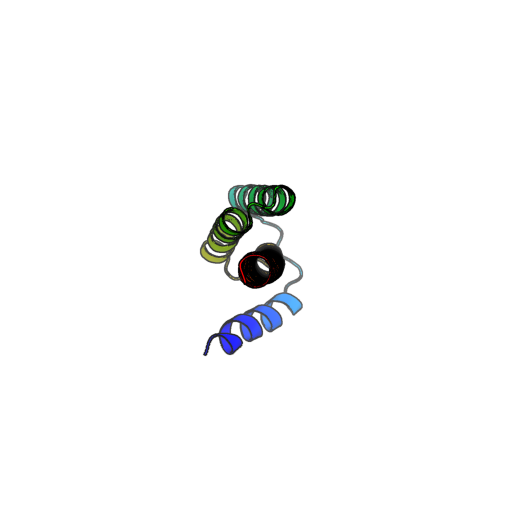90 SER A C 1
ATOM 709 O O . SER A 1 90 ? -21.061 11.786 27.942 1.00 71.12 90 SER A O 1
ATOM 711 N N . THR A 1 91 ? -22.012 10.774 26.171 1.00 61.47 91 THR A N 1
ATOM 712 C CA . THR A 1 91 ? -23.133 11.722 26.000 1.00 61.47 91 THR A CA 1
ATOM 713 C C . THR A 1 91 ? -24.492 11.177 26.465 1.00 61.47 91 THR A C 1
ATOM 715 O O . THR A 1 91 ? -25.487 11.903 26.386 1.00 61.47 91 THR A O 1
ATOM 718 N N . LEU A 1 92 ? -24.529 9.934 26.964 1.00 52.47 92 LEU A N 1
ATOM 719 C CA . LEU A 1 92 ? -25.678 9.267 27.597 1.00 52.47 92 LEU A CA 1
ATOM 720 C C . LEU A 1 92 ? -25.605 9.350 29.129 1.00 52.47 92 LEU A C 1
ATOM 722 O O . LEU A 1 92 ? -26.695 9.441 29.741 1.00 52.47 92 LEU A O 1
#

pLDDT: mean 76.61, std 17.03, range [39.28, 95.62]

Mean predicted aligned error: 10.37 Å

Nearest PDB structures (foldseek):
  8arc-assembly2_C  TM=7.761E-01  e=6.890E-02  Photorhabdus laumondii subsp. laumondii TTO1
  8arb-assembly1_A  TM=7.859E-01  e=1.277E-01  Yersinia enterocolitica
  2xev-assembly1_A  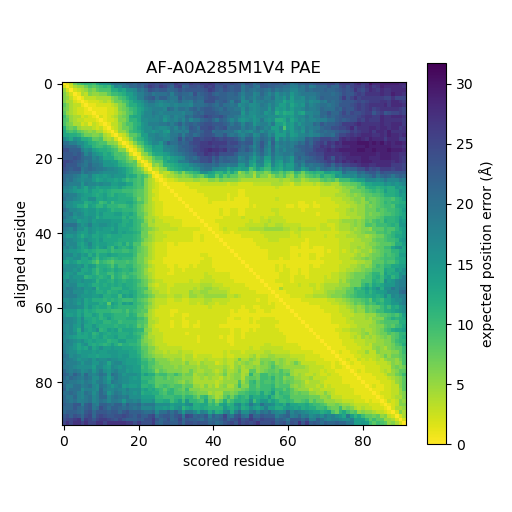TM=5.512E-01  e=2.846E-01  Xanthomonas campestris
  7axy-assembly1_B  TM=6.893E-01  e=9.184E-01  Shigella flexneri
  6lyr-assembly1_D  TM=5.892E-01  e=9.769E-01  Escherichia coli K-12

Foldseek 3Di:
DVVVLVVVLVVVLVVDPDDDDPPPQLVVLLVVLVVCVVVLVLVSSLVSLVVSCVVPVNDPSSVVSNVSSVVSVVVVVVVVVVVVVVVVVVVD

Radius of gyration: 17.22 Å; Cα contacts (8 Å, |Δi|>4): 63; chains: 1; bounding box: 44×28×43 Å

Solvent-accessible surface area (backbone atoms only — not comparable to full-atom values): 5143 Å² total; per-residue (Å²): 129,68,63,65,59,56,50,53,44,54,61,51,54,77,73,54,92,76,72,93,70,76,55,75,68,48,55,53,33,47,50,53,16,54,51,27,47,74,70,70,37,32,70,62,14,36,51,30,18,52,52,35,40,72,76,38,73,75,45,60,68,29,54,52,50,36,53,52,27,53,53,48,47,53,52,53,53,52,53,50,53,54,51,56,52,49,57,55,62,76,74,110

Secondary structure (DSSP, 8-state):
--HHHHHHHHHHHTT--------HHHHHHHHHHHHHHHTT-HHHHHHHHHHHHHH-TT-HHHHHHHHHHHHHHHHHHHHHHHHHHHHHHTT-